Protein AF-A0A096GQQ8-F1 (afdb_monomer_lite)

Sequence (61 aa):
MNWRQAPELARWWALNQDGQAYWFFEPSYDELRGIWFPEMELAPKFGYMGHHKDSLTSRPV

Structure (mmCIF, N/CA/C/O backbone):
data_AF-A0A096GQQ8-F1
#
_entry.id   AF-A0A096GQQ8-F1
#
loop_
_atom_site.group_PDB
_atom_site.id
_atom_site.type_symbol
_atom_site.label_atom_id
_atom_site.label_alt_id
_atom_site.label_comp_id
_atom_site.label_asym_id
_atom_site.label_entity_id
_atom_site.label_seq_id
_atom_site.pdbx_PDB_ins_code
_atom_site.Cartn_x
_atom_site.Cartn_y
_atom_s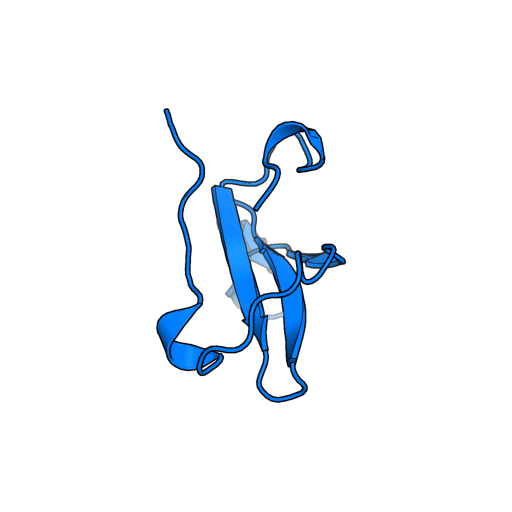ite.Cartn_z
_atom_site.occupancy
_atom_site.B_iso_or_equiv
_atom_site.auth_seq_id
_atom_site.auth_comp_id
_atom_site.auth_asym_id
_atom_site.auth_atom_id
_atom_site.pdbx_PDB_model_num
ATOM 1 N N . MET A 1 1 ? 4.475 3.418 -13.558 1.00 84.19 1 MET A N 1
ATOM 2 C CA . MET A 1 1 ? 3.656 4.085 -12.523 1.0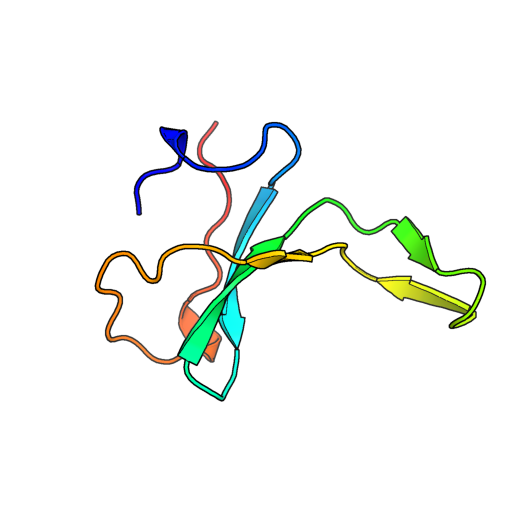0 84.19 1 MET A CA 1
ATOM 3 C C . MET A 1 1 ? 4.057 5.545 -12.434 1.00 84.19 1 MET A C 1
ATOM 5 O O . MET A 1 1 ? 5.253 5.810 -12.427 1.00 84.19 1 MET A O 1
ATOM 9 N N . ASN A 1 2 ? 3.107 6.481 -12.404 1.00 91.31 2 ASN A N 1
ATOM 10 C CA . ASN A 1 2 ? 3.420 7.905 -12.268 1.00 91.31 2 ASN A CA 1
ATOM 11 C C . ASN A 1 2 ? 3.116 8.381 -10.839 1.00 91.31 2 ASN A C 1
ATOM 13 O O . ASN A 1 2 ? 2.001 8.808 -10.551 1.00 91.31 2 ASN A O 1
ATOM 17 N N . TRP A 1 3 ? 4.120 8.325 -9.960 1.00 94.38 3 TRP A N 1
ATOM 18 C CA . TRP A 1 3 ? 4.009 8.730 -8.550 1.00 94.38 3 TRP A CA 1
ATOM 19 C C . TRP A 1 3 ? 3.668 10.209 -8.340 1.00 94.38 3 TRP A C 1
ATOM 21 O O . TRP A 1 3 ? 3.247 10.581 -7.253 1.00 94.38 3 TRP A O 1
ATOM 31 N N . ARG A 1 4 ? 3.773 11.056 -9.374 1.00 94.69 4 ARG A N 1
ATOM 32 C CA . ARG A 1 4 ? 3.318 12.456 -9.302 1.00 94.69 4 ARG A CA 1
ATOM 33 C C . ARG A 1 4 ? 1.801 12.584 -9.128 1.00 94.69 4 ARG A C 1
ATOM 35 O O . ARG A 1 4 ? 1.332 13.657 -8.784 1.00 94.69 4 ARG A O 1
ATOM 42 N N . GLN A 1 5 ? 1.049 11.518 -9.411 1.00 94.56 5 GLN A N 1
ATOM 43 C CA . GLN A 1 5 ? -0.403 11.452 -9.212 1.00 94.56 5 GLN A CA 1
ATOM 44 C C . GLN A 1 5 ? -0.787 10.838 -7.859 1.00 94.56 5 GLN A C 1
ATOM 46 O O . GLN A 1 5 ? -1.973 10.718 -7.568 1.00 94.56 5 GLN A O 1
ATOM 51 N N . ALA A 1 6 ? 0.189 10.381 -7.071 1.00 96.31 6 ALA A N 1
ATOM 52 C CA . ALA A 1 6 ? -0.081 9.784 -5.775 1.00 96.31 6 ALA A CA 1
ATOM 53 C C . ALA A 1 6 ? -0.395 10.876 -4.737 1.00 96.31 6 ALA A C 1
ATOM 55 O O . ALA A 1 6 ? 0.242 11.935 -4.771 1.00 96.31 6 ALA A O 1
ATOM 56 N N . PRO A 1 7 ? -1.314 10.619 -3.790 1.00 96.94 7 PRO A N 1
ATOM 57 C CA . PRO A 1 7 ? -1.471 11.443 -2.598 1.00 96.94 7 PRO A CA 1
ATOM 58 C C . PRO A 1 7 ? -0.137 11.636 -1.868 1.00 96.94 7 PRO A C 1
ATOM 60 O O . PRO A 1 7 ? 0.729 10.758 -1.878 1.00 96.94 7 PRO A O 1
ATOM 63 N N . GLU A 1 8 ? 0.032 12.773 -1.192 1.00 95.31 8 GLU A N 1
ATOM 64 C CA . GLU A 1 8 ? 1.291 13.116 -0.519 1.00 95.31 8 GLU A CA 1
ATOM 65 C C . GLU A 1 8 ? 1.726 12.056 0.502 1.00 95.31 8 GLU A C 1
ATOM 67 O O . GLU A 1 8 ? 2.911 11.733 0.596 1.00 95.31 8 GLU A O 1
ATOM 72 N N . LEU A 1 9 ? 0.769 11.467 1.213 1.00 96.19 9 LEU A N 1
ATOM 73 C CA . LEU A 1 9 ? 1.025 10.474 2.250 1.00 96.19 9 LEU A CA 1
ATOM 74 C C . LEU A 1 9 ? 1.115 9.034 1.711 1.00 96.19 9 LEU A C 1
ATOM 76 O O . LEU A 1 9 ? 1.459 8.125 2.463 1.00 96.19 9 LEU A O 1
ATOM 80 N N . ALA A 1 10 ? 0.875 8.809 0.414 1.00 97.31 10 ALA A N 1
ATOM 81 C CA . ALA A 1 10 ? 1.002 7.485 -0.182 1.00 97.31 10 ALA A CA 1
ATOM 82 C C . ALA A 1 10 ? 2.457 6.993 -0.119 1.00 97.31 10 ALA A C 1
ATOM 84 O O . ALA A 1 10 ? 3.406 7.711 -0.471 1.00 97.31 10 ALA A O 1
ATOM 85 N N . ARG A 1 11 ? 2.613 5.739 0.305 1.00 97.69 11 ARG A N 1
ATOM 86 C CA . ARG A 1 11 ? 3.892 5.042 0.481 1.00 97.69 11 ARG A CA 1
ATOM 87 C C . ARG A 1 11 ? 4.031 3.828 -0.418 1.00 97.69 11 ARG A C 1
ATOM 89 O O . ARG A 1 11 ? 5.146 3.526 -0.836 1.00 97.69 11 ARG A O 1
ATOM 96 N N . TRP A 1 12 ? 2.926 3.171 -0.760 1.00 98.12 12 TRP A N 1
ATOM 97 C CA . TRP A 1 12 ? 2.931 2.033 -1.672 1.00 98.12 12 TRP A CA 1
ATOM 98 C C . TRP A 1 12 ? 1.813 2.125 -2.700 1.00 98.12 12 TRP A C 1
ATOM 100 O O . TRP A 1 12 ? 0.851 2.874 -2.551 1.00 98.12 12 TRP A O 1
ATOM 110 N N . TRP A 1 13 ? 1.959 1.341 -3.756 1.00 98.12 13 TRP A N 1
ATOM 111 C CA . TRP A 1 13 ? 0.915 1.063 -4.726 1.00 98.12 13 TRP A CA 1
ATOM 112 C C . TRP A 1 13 ? 0.865 -0.431 -4.979 1.00 98.12 13 TRP A C 1
ATOM 114 O O . TRP A 1 13 ? 1.918 -1.065 -5.078 1.00 98.12 13 TRP A O 1
ATOM 124 N N . ALA A 1 14 ? -0.336 -0.988 -5.097 1.00 98.25 14 ALA A N 1
ATOM 125 C CA . ALA A 1 14 ? -0.534 -2.381 -5.481 1.00 98.25 14 ALA A CA 1
ATOM 126 C C . ALA A 1 14 ? -1.920 -2.592 -6.105 1.00 98.25 14 ALA A C 1
ATOM 128 O O . ALA A 1 14 ? -2.825 -1.765 -5.958 1.00 98.25 14 ALA A O 1
ATOM 129 N N . LEU A 1 15 ? -2.081 -3.724 -6.786 1.00 98.19 15 LEU A N 1
ATOM 130 C CA . LEU A 1 15 ? -3.360 -4.270 -7.223 1.00 98.19 15 LEU A CA 1
ATOM 131 C C . LEU A 1 15 ? -3.923 -5.217 -6.158 1.00 98.19 15 LEU A C 1
ATOM 133 O O . LEU A 1 15 ? -3.181 -5.965 -5.522 1.00 98.19 15 LEU A O 1
ATOM 137 N N . ASN A 1 16 ? -5.247 -5.256 -6.037 1.00 96.56 16 ASN A N 1
ATOM 138 C CA . ASN A 1 16 ? -5.948 -6.347 -5.366 1.00 96.56 16 ASN A CA 1
ATOM 139 C C . ASN A 1 16 ? -6.215 -7.524 -6.334 1.00 96.56 16 ASN A C 1
ATOM 141 O O . ASN A 1 16 ? -5.845 -7.484 -7.511 1.00 96.56 16 ASN A O 1
ATOM 145 N N . GLN A 1 17 ? -6.886 -8.573 -5.847 1.00 96.88 17 GLN A N 1
ATOM 146 C CA . GLN A 1 17 ? -7.217 -9.761 -6.645 1.00 96.88 17 GLN A CA 1
ATOM 147 C C . GLN A 1 17 ? -8.089 -9.452 -7.875 1.00 96.88 17 GLN A C 1
ATOM 149 O O . GLN A 1 17 ? -7.902 -10.076 -8.918 1.00 96.88 17 GLN A O 1
ATOM 154 N N . ASP A 1 18 ? -8.977 -8.461 -7.784 1.00 95.44 18 ASP A N 1
ATOM 155 C CA . ASP A 1 18 ? -9.860 -8.030 -8.881 1.00 95.44 18 ASP A CA 1
ATOM 156 C C . ASP A 1 18 ? -9.139 -7.116 -9.891 1.00 95.44 18 ASP A C 1
ATOM 158 O O . ASP A 1 18 ? -9.717 -6.609 -10.857 1.00 95.44 18 ASP A O 1
ATOM 162 N N . GLY A 1 19 ? -7.848 -6.872 -9.665 1.00 95.12 19 GLY A N 1
ATOM 163 C CA . GLY A 1 19 ? -7.009 -6.011 -10.479 1.00 95.12 19 GLY A CA 1
ATOM 164 C C . GLY A 1 19 ? -7.300 -4.522 -10.300 1.00 95.12 19 GLY A C 1
ATOM 165 O O . GLY A 1 19 ? -6.900 -3.734 -11.158 1.00 95.12 19 GLY A O 1
ATOM 166 N N . GLN A 1 20 ? -8.007 -4.118 -9.243 1.00 97.50 20 GLN A N 1
ATOM 167 C CA . GLN A 1 20 ? -8.168 -2.717 -8.861 1.00 97.50 20 GLN A CA 1
ATOM 168 C C . GLN A 1 20 ? -6.886 -2.235 -8.179 1.00 97.50 20 GLN A C 1
ATOM 170 O O . GLN A 1 20 ? -6.360 -2.909 -7.297 1.00 97.50 20 GLN A O 1
ATOM 175 N N . ALA A 1 21 ? -6.380 -1.080 -8.607 1.00 97.94 21 ALA A N 1
ATOM 176 C CA . ALA A 1 21 ? -5.171 -0.493 -8.049 1.00 97.94 21 ALA A CA 1
ATOM 177 C C . ALA A 1 21 ? -5.500 0.503 -6.934 1.00 97.94 21 ALA A C 1
ATOM 179 O O . ALA A 1 21 ? -6.502 1.224 -7.020 1.00 97.94 21 ALA A O 1
ATOM 180 N N . TYR A 1 22 ? -4.622 0.554 -5.935 1.00 98.38 22 TYR A N 1
ATOM 181 C CA . TYR A 1 22 ? -4.730 1.437 -4.781 1.00 98.38 22 TYR A CA 1
ATOM 182 C C . TYR A 1 22 ? -3.384 2.060 -4.420 1.00 98.38 22 TYR A C 1
ATOM 184 O O . TYR A 1 22 ? -2.338 1.427 -4.573 1.00 98.38 22 TYR A O 1
ATOM 192 N N . TRP A 1 23 ? -3.433 3.286 -3.908 1.00 98.25 23 TRP A N 1
ATOM 193 C CA . TRP A 1 23 ? -2.374 3.889 -3.112 1.00 98.25 23 TRP A CA 1
ATOM 194 C C . TRP A 1 23 ? -2.562 3.455 -1.664 1.00 98.25 23 TRP A C 1
ATOM 196 O O . TRP A 1 23 ? -3.656 3.600 -1.130 1.00 98.25 23 TRP A O 1
ATOM 206 N N . PHE A 1 24 ? -1.506 2.951 -1.038 1.00 98.00 24 PHE A N 1
ATOM 207 C CA . PHE A 1 24 ? -1.492 2.584 0.373 1.00 98.00 24 PHE A CA 1
ATOM 208 C C . PHE A 1 24 ? -0.647 3.576 1.161 1.00 98.00 24 PHE A C 1
ATOM 210 O O . PHE A 1 24 ? 0.437 3.986 0.725 1.00 98.00 24 PHE A O 1
ATOM 217 N N . PHE A 1 25 ? -1.153 3.927 2.331 1.00 97.25 25 PHE A N 1
ATOM 218 C CA . PHE A 1 25 ? -0.553 4.853 3.279 1.00 97.25 25 PHE A CA 1
ATOM 219 C C . PHE A 1 25 ? 0.132 4.061 4.399 1.00 97.25 25 PHE A C 1
ATOM 221 O O . PHE A 1 25 ? 0.071 2.829 4.431 1.00 97.25 25 PHE A O 1
ATOM 228 N N . GLU A 1 26 ? 0.814 4.754 5.310 1.00 96.75 26 GLU A N 1
ATOM 229 C CA . GLU A 1 26 ? 1.325 4.112 6.526 1.00 96.75 26 GLU A CA 1
ATOM 230 C C . GLU A 1 26 ? 0.158 3.521 7.340 1.00 96.75 26 GLU A C 1
ATOM 232 O O . GLU A 1 26 ? -0.906 4.139 7.405 1.00 96.75 26 GLU A O 1
ATOM 237 N N . PRO A 1 27 ? 0.315 2.325 7.938 1.00 96.44 27 PRO A N 1
ATOM 238 C CA . PRO A 1 27 ? -0.724 1.746 8.777 1.00 96.44 27 PRO A CA 1
ATOM 239 C C . PRO A 1 27 ? -1.077 2.644 9.960 1.00 96.44 27 PRO A C 1
ATOM 241 O O . PRO A 1 27 ? -0.189 3.121 10.666 1.00 96.44 27 PRO A O 1
ATOM 244 N N . SER A 1 28 ? -2.373 2.788 10.221 1.00 95.44 28 SER A N 1
ATOM 245 C CA . SER A 1 28 ? -2.911 3.355 11.456 1.00 95.44 28 SER A CA 1
ATOM 246 C C . SER A 1 28 ? -3.651 2.263 12.238 1.00 95.44 28 SER A C 1
ATOM 248 O O . SER A 1 28 ? -4.008 1.216 11.688 1.00 95.44 28 SER A O 1
ATOM 250 N N . TYR A 1 29 ? -3.820 2.450 13.549 1.00 96.62 29 TYR A N 1
ATOM 251 C CA . TYR A 1 29 ? -4.635 1.538 14.348 1.00 96.62 29 TYR A CA 1
ATOM 252 C C . TYR A 1 29 ? -6.112 1.867 14.124 1.00 96.62 29 TYR A C 1
ATOM 254 O O . TYR A 1 29 ? -6.583 2.943 14.490 1.00 96.62 29 TYR A O 1
ATOM 262 N N . ASP A 1 30 ? -6.836 0.948 13.491 1.00 94.25 30 ASP A N 1
ATOM 263 C CA . ASP A 1 30 ? -8.270 1.066 13.270 1.00 94.25 30 ASP A CA 1
ATOM 264 C C . ASP A 1 30 ? -8.999 0.647 14.550 1.00 94.25 30 ASP A C 1
ATOM 266 O O . ASP A 1 30 ? -9.129 -0.543 14.843 1.00 94.25 30 ASP A O 1
ATOM 270 N N . GLU A 1 31 ? -9.480 1.630 15.311 1.00 94.81 31 GLU A N 1
ATOM 271 C CA . GLU A 1 31 ? -10.200 1.410 16.572 1.00 94.81 31 GLU A CA 1
ATOM 272 C C . GLU A 1 31 ? -11.486 0.589 16.397 1.00 94.81 31 GLU A C 1
ATOM 274 O O . GLU A 1 31 ? -11.865 -0.174 17.284 1.00 94.81 31 GLU A O 1
ATOM 279 N N . LEU A 1 32 ? -12.159 0.702 15.246 1.00 92.31 32 LEU A N 1
ATOM 280 C CA . LEU A 1 32 ? -13.389 -0.045 14.980 1.00 92.31 32 LEU A CA 1
ATOM 281 C C . LEU A 1 32 ? -13.090 -1.529 14.754 1.00 92.31 32 LEU A C 1
ATOM 283 O O . LEU A 1 32 ? -13.868 -2.394 15.160 1.00 92.31 32 LEU A O 1
ATOM 287 N N . ARG A 1 33 ? -11.978 -1.823 14.079 1.00 91.38 33 ARG A N 1
ATOM 288 C CA . ARG A 1 33 ? -11.552 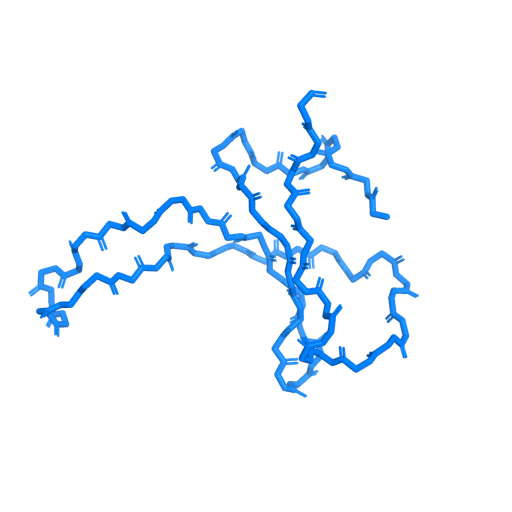-3.195 13.773 1.00 91.38 33 ARG A CA 1
ATOM 289 C C . ARG A 1 33 ? -10.620 -3.787 14.832 1.00 91.38 33 ARG A C 1
ATOM 291 O O . ARG A 1 33 ? -10.402 -4.996 14.814 1.00 91.38 33 ARG A O 1
ATOM 298 N N . GLY A 1 34 ? -10.086 -2.966 15.735 1.00 96.75 34 GLY A N 1
ATOM 299 C CA . GLY A 1 34 ? -9.119 -3.364 16.757 1.00 96.75 34 GLY A CA 1
ATOM 300 C C . GLY A 1 34 ? -7.810 -3.898 16.169 1.00 96.75 34 GLY A C 1
ATOM 301 O O . GLY A 1 34 ? -7.245 -4.855 16.701 1.00 96.75 34 GLY A O 1
ATOM 302 N N . ILE A 1 35 ? -7.359 -3.356 15.032 1.00 97.06 35 ILE A N 1
ATOM 303 C CA . ILE A 1 35 ? -6.172 -3.854 14.323 1.00 97.06 35 ILE A CA 1
ATOM 304 C C . ILE A 1 35 ? -5.450 -2.733 13.571 1.00 97.06 35 ILE A C 1
ATOM 306 O O . ILE A 1 35 ? -6.064 -1.776 13.112 1.00 97.06 35 ILE A O 1
ATOM 310 N N . TRP A 1 36 ? -4.136 -2.873 13.396 1.00 96.94 36 TRP A N 1
ATOM 311 C CA . TRP A 1 36 ? -3.375 -2.040 12.467 1.00 96.94 36 TRP A CA 1
ATOM 312 C C . TRP A 1 36 ? -3.773 -2.350 11.024 1.00 96.94 36 TRP A C 1
ATOM 314 O O . TRP A 1 36 ? -3.716 -3.507 10.598 1.00 96.94 36 TRP A O 1
ATOM 324 N N . PHE A 1 37 ? -4.140 -1.323 10.264 1.00 93.56 37 PHE A N 1
ATOM 325 C CA . PHE A 1 37 ? -4.536 -1.468 8.869 1.00 93.56 37 PHE A CA 1
ATOM 326 C C . PHE A 1 37 ? -4.064 -0.260 8.047 1.00 93.56 37 PHE A C 1
ATOM 328 O O . PHE A 1 37 ? -4.161 0.873 8.517 1.00 93.56 37 PHE A O 1
ATOM 335 N N . PRO A 1 38 ? -3.522 -0.462 6.832 1.00 94.69 38 PRO A N 1
ATOM 336 C CA . PRO A 1 38 ? -3.179 0.650 5.960 1.00 94.69 38 PRO A CA 1
ATOM 337 C C . PRO A 1 38 ? -4.442 1.291 5.397 1.00 94.69 38 PRO A C 1
ATOM 339 O O . PRO A 1 38 ? -5.281 0.622 4.790 1.00 94.69 38 PRO A O 1
ATOM 342 N N . GLU A 1 39 ? -4.546 2.607 5.532 1.00 94.50 39 GLU A N 1
ATOM 343 C CA . GLU A 1 39 ? -5.486 3.361 4.715 1.00 94.50 39 GLU A CA 1
ATOM 344 C C . GLU A 1 39 ? -5.139 3.179 3.233 1.00 94.50 39 GLU A C 1
ATOM 346 O O . GLU A 1 39 ? -3.975 2.979 2.856 1.00 94.50 39 GLU A O 1
ATOM 351 N N . MET A 1 40 ? -6.169 3.204 2.387 1.00 96.25 40 MET A N 1
ATOM 352 C CA . MET A 1 40 ? -6.016 3.026 0.951 1.00 96.25 40 MET A CA 1
ATOM 353 C C . MET A 1 40 ? -6.960 3.924 0.159 1.00 96.25 40 MET A C 1
ATOM 355 O O . MET A 1 40 ? -8.131 4.082 0.502 1.00 96.25 40 MET A O 1
ATOM 359 N N . GLU A 1 41 ? -6.457 4.446 -0.952 1.00 97.62 41 GLU A N 1
ATOM 360 C CA . GLU A 1 41 ? -7.222 5.244 -1.909 1.00 97.62 41 GLU A CA 1
ATOM 361 C C . GLU A 1 41 ? -7.116 4.644 -3.308 1.00 97.62 41 GLU A C 1
ATOM 363 O O . GLU A 1 41 ? -6.123 4.004 -3.647 1.00 97.62 41 GLU A O 1
ATOM 368 N N . LEU A 1 42 ? -8.135 4.845 -4.147 1.00 98.00 42 LEU A N 1
ATOM 369 C CA . LEU A 1 42 ? -8.118 4.339 -5.519 1.00 98.00 42 LEU A CA 1
ATOM 370 C C . LEU A 1 42 ? -6.974 4.963 -6.321 1.00 98.00 42 LEU A C 1
ATOM 372 O O . LEU A 1 42 ? -6.770 6.176 -6.318 1.00 98.00 42 LEU A O 1
ATOM 376 N N . ALA A 1 43 ? -6.271 4.123 -7.075 1.00 97.88 43 ALA A N 1
ATOM 377 C CA . ALA A 1 43 ? -5.194 4.543 -7.955 1.00 97.88 43 ALA A CA 1
ATOM 378 C C . ALA A 1 43 ? -5.463 4.133 -9.411 1.00 97.88 43 ALA A C 1
ATOM 380 O O . ALA A 1 43 ? -6.142 3.135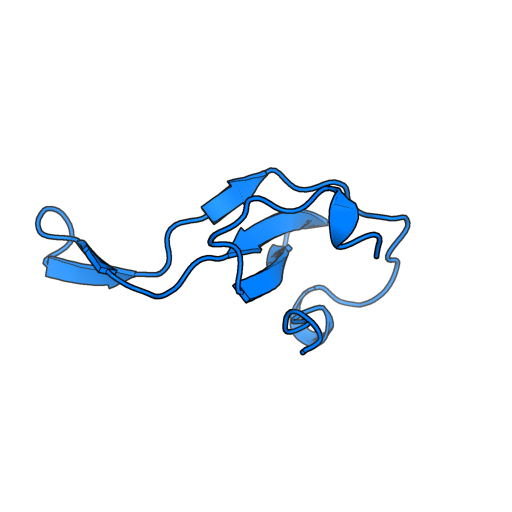 -9.680 1.00 97.88 43 ALA A O 1
ATOM 381 N N . PRO A 1 44 ? -4.875 4.843 -10.387 1.00 97.06 44 PRO A N 1
ATOM 382 C CA . PRO A 1 44 ? -4.799 4.351 -11.755 1.00 97.06 44 PRO A CA 1
ATOM 383 C C . PRO A 1 44 ? -3.990 3.048 -11.831 1.00 97.06 44 PRO A C 1
ATOM 385 O O . PRO A 1 44 ? -2.990 2.881 -11.133 1.00 97.06 44 PRO A O 1
ATOM 388 N N . LYS A 1 45 ? -4.363 2.145 -12.748 1.00 95.25 45 LYS A N 1
ATOM 389 C CA . LYS A 1 45 ? -3.629 0.883 -12.980 1.00 95.25 45 LYS A CA 1
ATOM 390 C C . LYS A 1 45 ? -2.274 1.075 -13.677 1.00 95.25 45 LYS A C 1
ATOM 392 O O . LYS A 1 45 ? -1.467 0.155 -13.717 1.00 95.25 45 LYS A O 1
ATOM 397 N N . PHE A 1 46 ? -2.046 2.242 -14.289 1.00 94.19 46 PHE A N 1
ATOM 398 C CA . PHE A 1 46 ? -0.848 2.570 -15.080 1.00 94.19 46 PHE A CA 1
ATOM 399 C C . PHE A 1 46 ? -0.457 1.517 -16.134 1.00 94.19 46 PHE A C 1
ATOM 401 O O . PHE A 1 46 ? 0.718 1.395 -16.471 1.00 94.19 46 PHE A O 1
ATOM 408 N N . GLY A 1 47 ? -1.432 0.754 -16.638 1.00 92.31 47 GLY A N 1
ATOM 409 C CA . GLY A 1 47 ? -1.198 -0.319 -17.605 1.00 92.31 47 GLY A CA 1
ATOM 410 C C . GLY A 1 47 ? -0.421 -1.522 -17.056 1.00 92.31 47 GLY A C 1
ATOM 411 O O . GLY A 1 47 ? 0.125 -2.277 -17.851 1.00 92.31 47 GLY A O 1
ATOM 412 N N . TYR A 1 48 ? -0.337 -1.711 -15.734 1.00 93.50 48 TYR A N 1
ATOM 413 C CA . TYR A 1 48 ? 0.301 -2.894 -15.149 1.00 93.50 48 TYR A CA 1
ATOM 414 C C . TYR A 1 48 ? -0.453 -4.175 -15.543 1.00 93.50 48 TYR A C 1
ATOM 416 O O . TYR A 1 48 ? -1.669 -4.254 -15.371 1.00 93.50 48 TYR A O 1
ATOM 424 N N . MET A 1 49 ? 0.278 -5.169 -16.058 1.00 93.00 49 MET A N 1
ATOM 425 C CA . MET A 1 49 ? -0.265 -6.451 -16.543 1.00 93.00 49 MET A CA 1
ATOM 426 C C . MET A 1 49 ? 0.255 -7.673 -15.764 1.00 93.00 49 MET A C 1
ATOM 428 O O . MET A 1 49 ? -0.031 -8.804 -16.144 1.00 93.00 49 MET A O 1
ATOM 432 N N . GLY A 1 50 ? 1.047 -7.466 -14.707 1.00 94.00 50 GLY A N 1
ATOM 433 C CA . GLY A 1 50 ? 1.590 -8.551 -13.886 1.00 94.00 50 GLY A CA 1
ATOM 434 C C . GLY A 1 50 ? 0.577 -9.125 -12.891 1.00 94.00 50 GLY A C 1
ATOM 435 O O . GLY A 1 50 ? -0.558 -8.653 -12.774 1.00 94.00 50 GLY A O 1
ATOM 436 N N . HIS A 1 51 ? 1.001 -10.134 -12.131 1.00 96.50 51 HIS A N 1
ATOM 437 C CA . HIS A 1 51 ? 0.180 -10.694 -11.062 1.00 96.50 51 HIS A CA 1
ATOM 438 C C . HIS A 1 51 ? 0.044 -9.705 -9.898 1.00 96.50 51 HIS A C 1
ATOM 440 O O . HIS A 1 51 ? 1.009 -9.073 -9.481 1.00 96.50 51 HIS A O 1
ATOM 446 N N . HIS A 1 52 ? -1.157 -9.606 -9.322 1.00 95.81 52 HIS A N 1
ATOM 447 C CA . HIS A 1 52 ? -1.433 -8.676 -8.2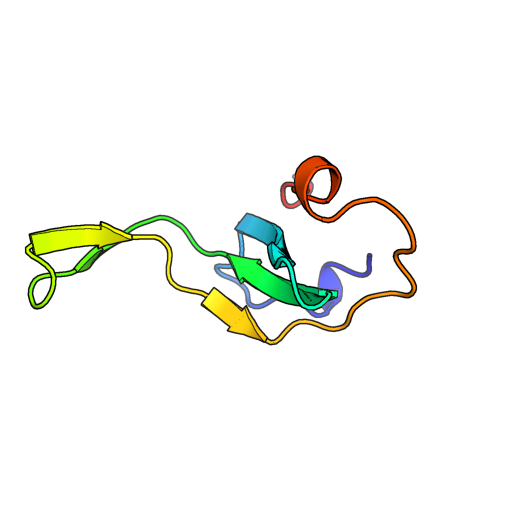20 1.00 95.81 52 HIS A CA 1
ATOM 448 C C . HIS A 1 52 ? -0.502 -8.885 -7.011 1.00 95.81 52 HIS A C 1
ATOM 450 O O . HIS A 1 52 ? -0.096 -7.914 -6.378 1.00 95.81 52 HIS A O 1
ATOM 456 N N . LYS A 1 53 ? -0.091 -10.130 -6.732 1.00 97.38 53 LYS A N 1
ATOM 457 C CA . LYS A 1 53 ? 0.831 -10.464 -5.631 1.00 97.38 53 LYS A CA 1
ATOM 458 C C . LYS A 1 53 ? 2.232 -9.871 -5.806 1.00 97.38 53 LYS A C 1
ATOM 460 O O . LYS A 1 53 ? 2.891 -9.606 -4.809 1.00 97.38 53 LYS A O 1
ATOM 465 N N . ASP A 1 54 ? 2.632 -9.598 -7.045 1.00 97.88 54 ASP A N 1
ATOM 466 C CA . ASP A 1 54 ? 3.949 -9.056 -7.398 1.00 97.88 54 ASP A CA 1
ATOM 467 C C . ASP A 1 54 ? 3.896 -7.541 -7.665 1.00 97.88 54 ASP A C 1
ATOM 469 O O . ASP A 1 54 ? 4.869 -6.937 -8.116 1.00 97.88 54 ASP A O 1
ATOM 473 N N . SER A 1 55 ? 2.737 -6.912 -7.445 1.00 97.56 55 SER A N 1
ATOM 474 C CA . SER A 1 55 ? 2.500 -5.515 -7.827 1.00 97.56 55 SER A CA 1
ATOM 475 C C . SER A 1 55 ? 2.945 -4.490 -6.783 1.00 97.56 55 SER A C 1
ATOM 477 O O . SER A 1 55 ? 3.058 -3.307 -7.116 1.00 97.56 55 SER A O 1
ATOM 479 N N . LEU A 1 56 ? 3.208 -4.921 -5.541 1.00 97.62 56 LEU A N 1
ATOM 480 C CA . LEU A 1 56 ? 3.553 -4.026 -4.440 1.00 97.62 56 LEU A CA 1
ATOM 481 C C . LEU A 1 56 ? 4.829 -3.242 -4.758 1.00 97.62 56 LEU A C 1
ATOM 483 O O . LEU A 1 56 ? 5.926 -3.791 -4.809 1.00 97.62 56 LEU A O 1
ATOM 487 N N . THR A 1 57 ? 4.674 -1.936 -4.946 1.00 97.50 57 THR A N 1
ATOM 488 C CA . THR A 1 57 ? 5.762 -1.016 -5.283 1.00 97.50 57 THR A CA 1
ATOM 489 C C . THR A 1 57 ? 5.809 0.099 -4.248 1.00 97.50 57 THR A C 1
ATOM 491 O O . THR A 1 57 ? 4.796 0.753 -4.006 1.00 97.50 57 THR A O 1
ATOM 494 N N . SER A 1 58 ? 6.973 0.341 -3.643 1.00 97.12 58 SER A N 1
ATOM 495 C CA . SER A 1 58 ? 7.186 1.468 -2.729 1.00 97.12 58 SER A CA 1
ATOM 496 C C . SER A 1 58 ? 7.401 2.778 -3.484 1.00 97.12 58 SER A C 1
ATOM 498 O O . SER A 1 58 ? 7.969 2.792 -4.581 1.00 97.12 58 SER A O 1
A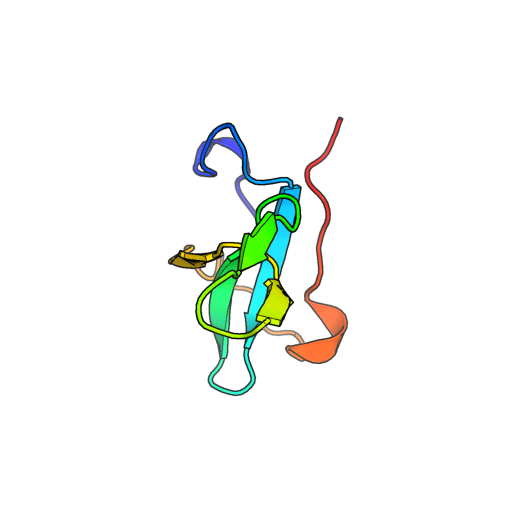TOM 500 N N . ARG A 1 59 ? 6.996 3.893 -2.875 1.00 96.62 59 ARG A N 1
ATOM 501 C CA . ARG A 1 59 ? 7.266 5.232 -3.390 1.00 96.62 59 ARG A CA 1
ATOM 502 C C . ARG A 1 59 ? 8.781 5.471 -3.455 1.00 96.62 59 ARG A C 1
ATOM 504 O O . ARG A 1 59 ? 9.449 5.265 -2.443 1.00 96.62 59 ARG A O 1
ATOM 511 N N . PRO A 1 60 ? 9.327 5.885 -4.612 1.00 94.31 60 PRO A N 1
ATOM 512 C CA . PRO A 1 60 ? 10.728 6.270 -4.723 1.00 94.31 60 PRO A CA 1
ATOM 513 C C . PRO A 1 60 ? 11.057 7.446 -3.800 1.00 94.31 60 PRO A C 1
ATOM 515 O O . PRO A 1 60 ? 10.215 8.329 -3.614 1.00 94.31 60 PRO A O 1
ATOM 518 N N . VAL A 1 61 ? 12.276 7.431 -3.259 1.00 84.38 61 VAL A N 1
ATOM 519 C CA . VAL A 1 61 ? 12.860 8.509 -2.444 1.00 84.38 61 VAL A CA 1
ATOM 520 C C . VAL A 1 61 ? 13.466 9.581 -3.340 1.00 84.38 61 VAL A C 1
ATOM 522 O O . VAL A 1 61 ? 14.051 9.198 -4.380 1.00 84.38 61 VAL A O 1
#

pLDDT: mean 95.67, std 2.76, range [84.19, 98.38]

Secondary structure (DSSP, 8-state):
--GGGS-TT--EEEE-TT--EEEEEEEEEETTTTEEEEEEEEE--TT--S-GGG--EEPP-

Radius of gyration: 12.03 Å; chains: 1; bounding box: 26×24×34 Å

Foldseek 3Di:
DDCVPPDPQFFKWFADQVRWIWGWGAWDQDPVVRGTDTDIDGDDSVPDDDGRVPGIDTDDD

Organism: Comamonas testosteroni (NCBI:txid285)